Protein AF-A0A520EV48-F1 (afdb_monomer_lite)

pLDDT: mean 94.77, std 5.63, range [58.88, 98.62]

Sequence (101 aa):
EATRKTKIRFNIYVGDLGVDPAAGADSVFPGTPDAIRSVLIAVDPNRHALEIRTGKRVSNRATDRVAQLGVTAALGPFRDGNLIDGLVTSVRVMAASILAP

Foldseek 3Di:
DLCVQQVAAEAEAEADQPPDVANSCVVCQVVDPPSQRHKYWYAYLVVLDTDIDHHVVCCVFLPPVLRVQLVVQLVPCSVVVNNVNSNVRSSVSSSVSGHHD

Secondary structure (DSSP, 8-state):
-HHHHHS-EEEEEES---SSHHHHHHHHGGGSTTGGGEEEEEEETTTTEEEEEE-TTTTTTS-HHHHHHHHHHHHHHHHTT-HHHHHHHHHHHHHHHS---

Structure (mmCIF, N/CA/C/O backbone):
data_AF-A0A520EV48-F1
#
_entry.id   AF-A0A520EV48-F1
#
loop_
_atom_site.group_PDB
_atom_site.id
_atom_site.type_symbol
_atom_site.label_atom_id
_atom_site.label_alt_id
_atom_site.label_comp_id
_atom_site.label_asym_id
_atom_site.label_entity_id
_atom_site.label_seq_id
_atom_site.pdbx_PDB_ins_code
_atom_site.Cartn_x
_atom_site.Cartn_y
_atom_site.Cartn_z
_atom_site.occupancy
_atom_site.B_iso_or_equiv
_atom_site.auth_seq_id
_atom_site.auth_comp_id
_atom_site.auth_asym_id
_atom_site.auth_atom_id
_atom_site.pdbx_PDB_model_num
ATOM 1 N N . GLU A 1 1 ? -5.201 -10.783 8.777 1.00 85.75 1 GLU A N 1
ATOM 2 C CA . GLU A 1 1 ? -5.222 -10.376 10.204 1.00 85.75 1 GLU A CA 1
ATOM 3 C C . GLU A 1 1 ? -5.201 -8.856 10.379 1.00 85.75 1 GLU A C 1
ATOM 5 O O . GLU A 1 1 ? -6.089 -8.343 11.047 1.00 85.75 1 GLU A O 1
ATOM 10 N N . ALA A 1 2 ? -4.276 -8.145 9.717 1.00 94.00 2 ALA A N 1
ATOM 11 C CA . ALA A 1 2 ? -4.146 -6.680 9.740 1.00 94.00 2 ALA A CA 1
ATOM 12 C C . ALA A 1 2 ? -5.481 -5.920 9.640 1.00 94.00 2 ALA A C 1
ATOM 14 O O . ALA A 1 2 ? -5.857 -5.236 10.585 1.00 94.00 2 ALA A O 1
ATOM 15 N N . THR A 1 3 ? -6.263 -6.128 8.574 1.00 94.69 3 THR A N 1
ATOM 16 C CA . THR A 1 3 ? -7.566 -5.457 8.405 1.00 94.69 3 THR A CA 1
ATOM 17 C C . THR A 1 3 ? -8.547 -5.711 9.544 1.00 94.69 3 THR A C 1
ATOM 19 O O . THR A 1 3 ? -9.299 -4.817 9.918 1.00 94.69 3 THR A O 1
ATOM 22 N N . ARG A 1 4 ? -8.544 -6.907 10.146 1.00 93.94 4 ARG A N 1
ATOM 23 C CA . ARG A 1 4 ? -9.430 -7.199 11.282 1.00 93.94 4 ARG A CA 1
ATOM 24 C C . ARG A 1 4 ? -9.011 -6.441 12.542 1.00 93.94 4 ARG A C 1
ATOM 26 O O . ARG A 1 4 ? -9.904 -5.973 13.248 1.00 93.94 4 ARG A O 1
ATOM 33 N N . LYS A 1 5 ? -7.699 -6.324 12.790 1.00 93.94 5 LYS A N 1
ATOM 34 C CA . LYS A 1 5 ? -7.118 -5.599 13.933 1.00 93.94 5 LYS A CA 1
ATOM 35 C C . LYS A 1 5 ? -7.301 -4.088 13.807 1.00 93.94 5 LYS A C 1
ATOM 37 O O . LYS A 1 5 ? -7.738 -3.443 14.749 1.00 93.94 5 LYS A O 1
ATOM 42 N N . THR A 1 6 ? -7.022 -3.531 12.631 1.00 95.56 6 THR A N 1
ATOM 43 C CA . THR A 1 6 ? -7.039 -2.077 12.417 1.00 95.56 6 THR A CA 1
ATOM 44 C C . THR A 1 6 ? -8.403 -1.544 11.988 1.00 95.56 6 THR A C 1
ATOM 46 O O . THR A 1 6 ? -8.657 -0.349 12.109 1.00 95.56 6 THR A O 1
ATOM 49 N N . LYS A 1 7 ? -9.291 -2.396 11.462 1.00 96.06 7 LYS A N 1
ATOM 50 C CA . LYS A 1 7 ? -10.508 -1.985 10.733 1.00 96.06 7 LYS A CA 1
ATOM 51 C C . LYS A 1 7 ? -10.218 -1.118 9.499 1.00 96.06 7 LYS A C 1
ATOM 53 O O . LYS A 1 7 ? -11.087 -0.380 9.052 1.00 96.06 7 LYS A O 1
ATOM 58 N N . ILE A 1 8 ? -9.008 -1.217 8.946 1.00 96.81 8 ILE A N 1
ATOM 59 C CA . ILE A 1 8 ? -8.581 -0.522 7.727 1.00 96.81 8 ILE A CA 1
ATOM 60 C C . ILE A 1 8 ? -8.269 -1.569 6.659 1.00 96.81 8 ILE A C 1
ATOM 62 O O . ILE A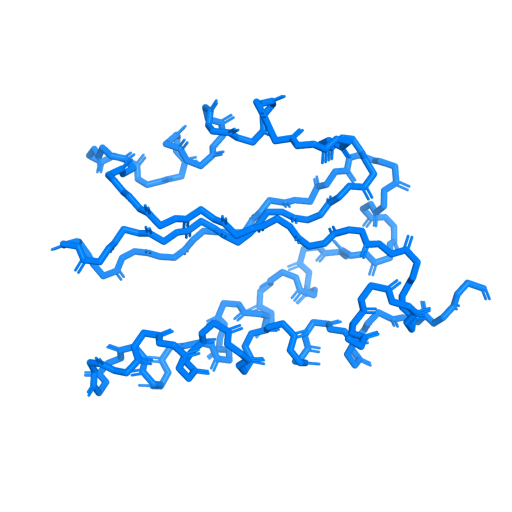 1 8 ? -7.577 -2.561 6.912 1.00 96.81 8 ILE A O 1
ATOM 66 N N . ARG A 1 9 ? -8.797 -1.370 5.452 1.00 97.25 9 ARG A N 1
ATOM 67 C CA . ARG A 1 9 ? -8.474 -2.220 4.303 1.00 97.25 9 ARG A CA 1
ATOM 68 C C . ARG A 1 9 ? -7.050 -1.927 3.835 1.00 97.25 9 ARG A C 1
ATOM 70 O O . ARG A 1 9 ? -6.694 -0.768 3.670 1.00 97.25 9 ARG A O 1
ATOM 77 N N . PHE A 1 10 ? -6.274 -2.978 3.592 1.00 97.94 10 PHE A N 1
ATOM 78 C CA . PHE A 1 10 ? -4.978 -2.885 2.926 1.00 97.94 10 PHE A CA 1
ATOM 79 C C . PHE A 1 10 ? -5.149 -3.392 1.496 1.00 97.94 10 PHE A C 1
ATOM 81 O O . PHE A 1 10 ? -5.494 -4.556 1.294 1.00 97.94 10 PHE A O 1
ATOM 88 N N . ASN A 1 11 ? -4.956 -2.506 0.529 1.00 98.19 11 ASN A N 1
ATOM 89 C CA . ASN A 1 11 ? -4.887 -2.821 -0.887 1.00 98.19 11 ASN A CA 1
ATOM 90 C C . ASN A 1 11 ? -3.410 -2.999 -1.259 1.00 98.19 11 ASN A C 1
ATOM 92 O O . ASN A 1 11 ? -2.565 -2.224 -0.814 1.00 98.19 11 ASN A O 1
ATOM 96 N N . ILE A 1 12 ? -3.099 -4.023 -2.051 1.00 97.31 12 ILE A N 1
ATOM 97 C CA . ILE A 1 12 ? -1.749 -4.262 -2.565 1.00 97.31 12 ILE A CA 1
ATOM 98 C C . ILE A 1 12 ? -1.827 -4.207 -4.085 1.00 97.31 12 ILE A C 1
ATOM 100 O O . ILE A 1 12 ? -2.647 -4.907 -4.679 1.00 97.31 12 ILE A O 1
ATOM 104 N N . TYR A 1 13 ? -0.984 -3.380 -4.692 1.00 97.75 13 TYR A N 1
ATOM 105 C CA . TYR A 1 13 ? -0.787 -3.331 -6.136 1.00 97.75 13 TYR A CA 1
ATOM 106 C C . TYR A 1 13 ? 0.639 -3.764 -6.458 1.00 97.75 13 TYR A C 1
ATOM 108 O O . TYR A 1 13 ? 1.588 -3.258 -5.863 1.00 97.75 13 TYR A O 1
ATOM 116 N N . VAL A 1 14 ? 0.776 -4.692 -7.402 1.00 96.19 14 VAL A N 1
ATOM 117 C CA . VAL A 1 14 ? 2.065 -5.130 -7.940 1.00 96.19 14 VAL A CA 1
ATOM 118 C C . VAL A 1 14 ? 1.998 -4.951 -9.447 1.00 96.19 14 VAL A C 1
ATOM 120 O O . VAL A 1 14 ? 1.203 -5.618 -10.108 1.00 96.19 14 VAL A O 1
ATOM 123 N N . GLY A 1 15 ? 2.800 -4.038 -9.981 1.00 95.75 15 GLY A N 1
ATOM 124 C CA . GLY A 1 15 ? 2.769 -3.705 -11.398 1.00 95.75 15 GLY A CA 1
ATOM 125 C C . GLY A 1 15 ? 3.585 -2.463 -11.720 1.00 95.75 15 GLY A C 1
ATOM 126 O O . GLY A 1 15 ? 4.205 -1.866 -10.847 1.00 95.75 15 GLY A O 1
ATOM 127 N N . ASP A 1 16 ? 3.575 -2.076 -12.990 1.00 95.44 16 ASP A N 1
ATOM 128 C CA . ASP A 1 16 ? 4.268 -0.875 -13.451 1.00 95.44 16 ASP A CA 1
ATOM 129 C C . ASP A 1 16 ? 3.645 0.374 -12.806 1.00 95.44 16 ASP A C 1
ATOM 131 O O . ASP A 1 16 ? 2.419 0.535 -12.813 1.00 95.44 16 ASP A O 1
ATOM 135 N N . LEU A 1 17 ? 4.489 1.232 -12.227 1.00 97.00 17 LEU A N 1
ATOM 136 C CA . LEU A 1 17 ? 4.102 2.543 -11.693 1.00 97.00 17 LEU A CA 1
ATOM 137 C C . LEU A 1 17 ? 4.577 3.693 -12.595 1.00 97.00 17 LEU A C 1
ATOM 139 O O . LEU A 1 17 ? 4.386 4.861 -12.272 1.00 97.00 17 LEU A O 1
ATOM 143 N N . GLY A 1 18 ? 5.166 3.377 -13.747 1.00 95.12 18 GLY A N 1
ATOM 144 C CA . GLY A 1 18 ? 5.707 4.355 -14.675 1.00 95.12 18 GLY A CA 1
ATOM 145 C C . GLY A 1 18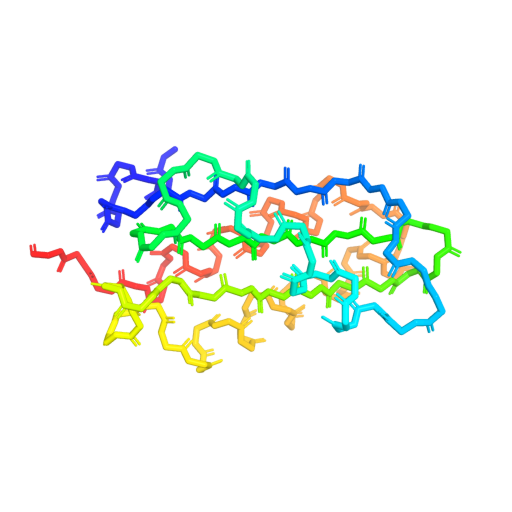 ? 7.048 4.927 -14.218 1.00 95.12 18 GLY A C 1
ATOM 146 O O . GLY A 1 18 ? 7.760 4.362 -13.390 1.00 95.12 18 GLY A O 1
ATOM 147 N N . VAL A 1 19 ? 7.431 6.051 -14.826 1.00 94.94 19 VAL A N 1
ATOM 148 C CA . VAL A 1 19 ? 8.744 6.687 -14.597 1.00 94.94 19 VAL A CA 1
ATOM 149 C C . VAL A 1 19 ? 8.822 7.376 -13.236 1.00 94.94 19 VAL A C 1
ATOM 151 O O . VAL A 1 19 ? 9.900 7.465 -12.658 1.00 94.94 19 VAL A O 1
ATOM 154 N N . ASP A 1 20 ? 7.679 7.866 -12.759 1.00 96.69 20 ASP A N 1
ATOM 155 C CA . ASP A 1 20 ? 7.496 8.484 -11.455 1.00 96.69 20 ASP A CA 1
ATOM 156 C C . ASP A 1 20 ? 6.590 7.559 -10.631 1.00 96.69 20 ASP A C 1
ATOM 158 O O . ASP A 1 20 ? 5.363 7.602 -10.785 1.00 96.69 20 ASP A O 1
ATOM 162 N N . PRO A 1 21 ? 7.174 6.702 -9.772 1.00 95.88 21 PRO A N 1
ATOM 163 C CA . PRO A 1 21 ? 6.407 5.767 -8.965 1.00 95.88 21 PRO A CA 1
ATOM 164 C C . PRO A 1 21 ? 5.373 6.455 -8.080 1.00 95.88 21 PRO A C 1
ATOM 166 O O . PRO A 1 21 ? 4.303 5.890 -7.839 1.00 95.88 21 PRO A O 1
ATOM 169 N N . ALA A 1 22 ? 5.663 7.677 -7.621 1.00 96.62 22 ALA A N 1
ATOM 170 C CA . ALA A 1 22 ? 4.767 8.399 -6.743 1.00 96.62 22 ALA A CA 1
ATOM 171 C C . ALA A 1 22 ? 3.491 8.819 -7.484 1.00 96.62 22 ALA A C 1
ATOM 173 O O . ALA A 1 22 ? 2.387 8.550 -6.997 1.00 96.62 22 ALA A O 1
ATOM 174 N N . ALA A 1 23 ? 3.643 9.382 -8.685 1.00 98.06 23 ALA A N 1
ATOM 175 C CA . ALA A 1 23 ? 2.522 9.691 -9.570 1.00 98.06 23 ALA A CA 1
ATOM 176 C C . ALA A 1 23 ? 1.769 8.422 -10.012 1.00 98.06 23 ALA A C 1
ATOM 178 O O . ALA A 1 23 ? 0.536 8.408 -10.068 1.00 98.06 23 ALA A O 1
ATOM 179 N N . GLY A 1 24 ? 2.490 7.326 -10.268 1.00 98.19 24 GLY A N 1
ATOM 180 C CA . GLY A 1 24 ? 1.898 6.022 -10.559 1.00 98.19 24 GLY A CA 1
ATOM 181 C C . GLY A 1 24 ? 0.995 5.528 -9.433 1.00 98.19 24 GLY A C 1
ATOM 182 O O . GLY A 1 24 ? -0.166 5.189 -9.668 1.00 98.19 24 GLY A O 1
ATOM 183 N N . ALA A 1 25 ? 1.483 5.550 -8.193 1.00 98.19 25 ALA A N 1
ATOM 184 C CA . ALA A 1 25 ? 0.703 5.145 -7.028 1.00 98.19 25 ALA A CA 1
ATOM 185 C C . ALA A 1 25 ? -0.525 6.045 -6.807 1.00 98.19 25 ALA A C 1
ATOM 187 O O . ALA A 1 25 ? -1.596 5.532 -6.473 1.00 98.19 25 ALA A O 1
ATOM 188 N N . ASP A 1 26 ? -0.402 7.353 -7.054 1.00 98.25 26 ASP A N 1
ATOM 189 C CA . ASP A 1 26 ? -1.531 8.292 -7.015 1.00 98.25 26 ASP A CA 1
ATOM 190 C C . ASP A 1 26 ? -2.587 7.979 -8.080 1.00 98.25 26 ASP A C 1
ATOM 192 O O . ASP A 1 26 ? -3.782 8.100 -7.811 1.00 98.25 26 ASP A O 1
ATOM 196 N N . SER A 1 27 ? -2.174 7.526 -9.266 1.00 98.12 27 SER A N 1
ATOM 197 C CA . SER A 1 27 ? -3.096 7.127 -10.337 1.00 98.12 27 SER A CA 1
ATOM 198 C C . SER A 1 27 ? -3.820 5.807 -10.038 1.00 98.12 27 SER A C 1
ATOM 200 O O . SER A 1 27 ? -5.011 5.669 -10.322 1.00 98.12 27 SER A O 1
ATOM 202 N N . VAL A 1 28 ? -3.129 4.851 -9.407 1.00 98.06 28 VAL A N 1
ATOM 203 C CA . VAL A 1 28 ? -3.680 3.536 -9.045 1.00 98.06 28 VAL A CA 1
ATOM 204 C C . VAL A 1 28 ? -4.652 3.648 -7.871 1.00 98.06 28 VAL A C 1
ATOM 206 O O . VAL A 1 28 ? -5.684 2.971 -7.850 1.00 98.06 28 VAL A O 1
ATOM 209 N N . PHE A 1 29 ? -4.348 4.491 -6.880 1.00 98.38 29 PHE A N 1
ATOM 210 C CA . PHE A 1 29 ? -5.057 4.493 -5.601 1.00 98.38 29 PHE A CA 1
ATOM 211 C C . PHE A 1 29 ? -6.581 4.698 -5.693 1.00 98.38 29 PHE A C 1
ATOM 213 O O . PHE A 1 29 ? -7.304 3.909 -5.070 1.00 98.38 29 PHE A O 1
ATOM 220 N N . PRO A 1 30 ? -7.110 5.652 -6.488 1.00 98.00 30 PRO A N 1
ATOM 221 C CA . PRO A 1 30 ? -8.550 5.850 -6.650 1.00 98.00 30 PRO A CA 1
ATOM 222 C C . PRO A 1 30 ? -9.297 4.631 -7.203 1.00 98.00 30 PRO A C 1
ATOM 224 O O . PRO A 1 30 ? -10.471 4.454 -6.887 1.00 98.00 30 PRO A O 1
ATOM 227 N N . GLY A 1 31 ? -8.629 3.782 -7.994 1.00 97.31 31 GLY A N 1
ATOM 228 C CA . GLY A 1 31 ? -9.213 2.562 -8.561 1.00 97.31 31 GLY A CA 1
ATOM 229 C C . GLY A 1 31 ? -9.306 1.396 -7.572 1.00 97.31 31 GLY A C 1
ATOM 230 O O . GLY A 1 31 ? -9.905 0.366 -7.880 1.00 97.31 31 GLY A O 1
ATOM 231 N N . THR A 1 32 ? -8.721 1.531 -6.379 1.00 97.94 32 T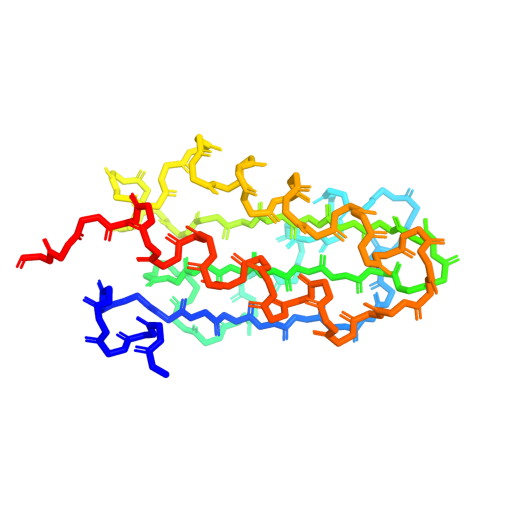HR A N 1
ATOM 232 C CA . THR A 1 32 ? -8.706 0.457 -5.382 1.00 97.94 32 THR A CA 1
ATOM 233 C C . THR A 1 32 ? -10.016 0.381 -4.586 1.00 97.94 32 THR A C 1
ATOM 235 O O . THR A 1 32 ? -10.672 1.401 -4.348 1.00 97.94 32 THR A O 1
ATOM 238 N N . PRO A 1 33 ? -10.418 -0.814 -4.110 1.00 97.69 33 PRO A N 1
ATOM 239 C CA . PRO A 1 33 ? -11.623 -0.951 -3.299 1.00 97.69 33 PRO A CA 1
ATOM 240 C C . PRO A 1 33 ? -11.585 -0.078 -2.035 1.00 97.69 33 PRO A C 1
ATOM 242 O O . PRO A 1 33 ? -10.652 -0.179 -1.237 1.00 97.69 33 PRO A O 1
ATOM 245 N N . ASP A 1 34 ? -12.635 0.727 -1.831 1.00 96.62 34 ASP A N 1
ATOM 246 C CA . ASP A 1 34 ? -12.818 1.628 -0.675 1.00 96.62 34 ASP A CA 1
ATOM 247 C C . ASP A 1 34 ? -11.600 2.539 -0.417 1.00 96.62 34 ASP A C 1
ATOM 249 O O . ASP A 1 34 ? -11.225 2.765 0.735 1.00 96.62 34 ASP A O 1
ATOM 253 N N . ALA A 1 35 ? -10.988 3.064 -1.493 1.00 97.88 35 ALA A N 1
ATOM 254 C CA . ALA A 1 35 ? -9.779 3.897 -1.475 1.00 97.88 35 ALA A CA 1
ATOM 255 C C . ALA A 1 35 ? -9.759 4.902 -0.307 1.00 97.88 35 ALA A C 1
ATOM 257 O O . ALA A 1 35 ? -8.827 4.930 0.497 1.00 97.88 35 ALA A O 1
ATOM 258 N N . ILE A 1 36 ? -10.858 5.643 -0.123 1.00 97.88 36 ILE A N 1
ATOM 259 C CA . ILE A 1 36 ? -11.000 6.677 0.910 1.00 97.88 36 ILE A CA 1
ATOM 260 C C . ILE A 1 36 ? -10.863 6.163 2.360 1.00 97.88 36 ILE A C 1
ATOM 262 O O . ILE A 1 36 ? -10.465 6.944 3.228 1.00 97.88 36 ILE A O 1
ATOM 266 N N . ARG A 1 37 ? -11.165 4.885 2.644 1.00 97.25 37 ARG A N 1
ATOM 267 C CA . ARG A 1 37 ? -11.016 4.232 3.966 1.00 97.25 37 ARG A CA 1
ATOM 268 C C . ARG A 1 37 ? -9.935 3.140 3.983 1.00 97.25 37 ARG A C 1
ATOM 270 O O . ARG A 1 37 ? -9.947 2.264 4.852 1.00 97.25 37 ARG A O 1
ATOM 277 N N . SER A 1 38 ? -9.020 3.161 3.024 1.00 98.06 38 SER A N 1
ATOM 278 C CA . SER A 1 38 ? -8.007 2.120 2.860 1.00 98.06 38 SER A CA 1
ATOM 279 C C . SER A 1 38 ? -6.591 2.684 2.898 1.00 98.06 38 SER A C 1
ATOM 281 O O . SER A 1 38 ? -6.382 3.896 2.916 1.00 98.06 38 SER A O 1
ATOM 283 N N . VAL A 1 39 ? -5.625 1.778 2.915 1.00 98.31 39 VAL A N 1
ATOM 284 C CA . VAL A 1 39 ? -4.221 2.041 2.618 1.00 98.31 39 VAL A CA 1
ATOM 285 C C . VAL A 1 39 ? -3.868 1.241 1.371 1.00 98.31 39 VAL A C 1
ATOM 287 O O . VAL A 1 39 ? -4.212 0.062 1.297 1.00 98.31 39 VAL A O 1
ATOM 290 N N . LEU A 1 40 ? -3.176 1.854 0.417 1.00 98.62 40 LEU A N 1
ATOM 291 C CA . LEU A 1 40 ? -2.540 1.167 -0.703 1.00 98.62 40 LEU A CA 1
ATOM 292 C C . LEU A 1 40 ? -1.047 1.004 -0.426 1.00 98.62 40 LEU A C 1
ATOM 294 O O . LEU A 1 40 ? -0.387 1.974 -0.070 1.00 98.62 40 LEU A O 1
ATOM 298 N N . ILE A 1 41 ? -0.534 -0.203 -0.646 1.00 98.06 41 ILE A N 1
ATOM 299 C CA . ILE A 1 41 ? 0.890 -0.500 -0.803 1.00 98.06 41 ILE A CA 1
ATOM 300 C C . ILE A 1 41 ? 1.096 -0.860 -2.277 1.00 98.06 41 ILE A C 1
ATOM 302 O O . ILE A 1 41 ? 0.636 -1.909 -2.732 1.00 98.06 41 ILE A O 1
ATOM 306 N N . ALA A 1 42 ? 1.722 0.035 -3.030 1.00 97.75 42 ALA A N 1
ATOM 307 C CA . ALA A 1 42 ? 1.995 -0.116 -4.451 1.00 97.75 42 ALA A CA 1
ATOM 308 C C . ALA A 1 42 ? 3.473 -0.446 -4.665 1.00 97.75 42 ALA A C 1
ATOM 310 O O . ALA A 1 42 ? 4.341 0.190 -4.070 1.00 97.75 42 ALA A O 1
ATOM 311 N N . VAL A 1 43 ? 3.756 -1.440 -5.505 1.00 95.69 43 VAL A N 1
ATOM 312 C CA . VAL A 1 43 ? 5.120 -1.891 -5.786 1.00 95.69 43 VAL A CA 1
ATOM 313 C C . VAL A 1 43 ? 5.346 -2.050 -7.279 1.00 95.69 43 VAL A C 1
ATOM 315 O O . VAL A 1 43 ? 4.586 -2.754 -7.946 1.00 95.69 43 VAL A O 1
ATOM 318 N N . ASP A 1 44 ? 6.440 -1.458 -7.754 1.00 94.31 44 ASP A N 1
ATOM 319 C CA . ASP A 1 44 ? 7.027 -1.722 -9.065 1.00 94.31 44 ASP A CA 1
ATOM 320 C C . ASP A 1 44 ? 8.255 -2.636 -8.892 1.00 94.31 44 ASP A C 1
ATOM 322 O O . ASP A 1 44 ? 9.321 -2.170 -8.465 1.00 94.31 44 ASP A O 1
ATOM 326 N N . PRO A 1 45 ? 8.136 -3.941 -9.208 1.00 88.94 45 PRO A N 1
ATOM 327 C CA . PRO A 1 45 ? 9.238 -4.886 -9.068 1.00 88.94 45 PRO A CA 1
ATOM 328 C C . PRO A 1 45 ? 10.345 -4.677 -10.106 1.00 88.94 45 PRO A C 1
ATOM 330 O O . PRO A 1 45 ? 11.463 -5.114 -9.868 1.00 88.94 45 PRO A O 1
ATOM 333 N N . ASN A 1 46 ? 10.077 -4.007 -11.230 1.00 88.44 46 ASN A N 1
ATOM 334 C CA . ASN A 1 46 ? 11.091 -3.751 -12.257 1.00 88.44 46 ASN A CA 1
ATOM 335 C C . ASN A 1 46 ? 11.983 -2.563 -11.881 1.00 88.44 46 ASN A C 1
ATOM 337 O O . ASN A 1 46 ? 13.149 -2.516 -12.266 1.00 88.44 46 ASN A O 1
ATOM 341 N N . ARG A 1 47 ? 11.438 -1.598 -11.129 1.00 88.06 47 ARG A N 1
ATOM 342 C CA . ARG A 1 47 ? 12.156 -0.392 -10.675 1.00 88.06 47 ARG A CA 1
ATOM 343 C C . ARG A 1 47 ? 12.571 -0.423 -9.208 1.00 88.06 47 ARG A C 1
ATOM 345 O O . ARG A 1 47 ? 13.165 0.539 -8.731 1.00 88.06 47 ARG A O 1
ATOM 352 N N . HIS A 1 48 ? 12.252 -1.502 -8.493 1.00 86.25 48 HIS A N 1
ATOM 353 C CA . HIS A 1 48 ? 12.458 -1.632 -7.045 1.00 86.25 48 HIS A CA 1
ATOM 354 C C . HIS A 1 48 ? 11.836 -0.462 -6.260 1.00 86.25 48 HIS A C 1
ATOM 356 O O . HIS A 1 48 ? 12.389 -0.002 -5.259 1.00 86.25 48 HIS A O 1
ATOM 362 N N . ALA A 1 49 ? 10.686 0.033 -6.725 1.00 91.19 49 ALA A N 1
ATOM 363 C CA . ALA A 1 49 ? 9.992 1.157 -6.115 1.00 91.19 49 ALA A CA 1
ATOM 364 C C . ALA A 1 49 ? 8.818 0.665 -5.265 1.00 91.19 49 ALA A C 1
ATOM 366 O O . ALA A 1 49 ? 8.067 -0.221 -5.676 1.00 91.19 49 ALA A O 1
ATOM 367 N N . LEU A 1 50 ? 8.655 1.258 -4.083 1.00 94.12 50 LEU A N 1
ATOM 368 C CA . LEU A 1 50 ? 7.533 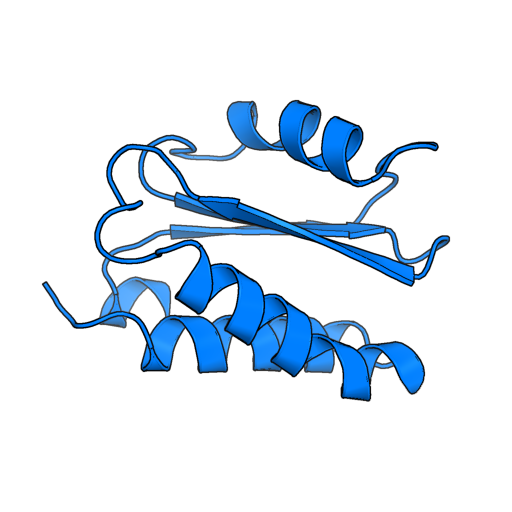1.004 -3.189 1.00 94.12 50 LEU A CA 1
ATOM 369 C C . LEU A 1 50 ? 6.949 2.328 -2.732 1.00 94.12 50 LEU A C 1
ATOM 371 O O . LEU A 1 50 ? 7.651 3.177 -2.191 1.00 94.12 50 LEU A O 1
ATOM 375 N N . GLU A 1 51 ? 5.641 2.447 -2.886 1.00 97.12 51 GLU A N 1
ATOM 376 C CA . GLU A 1 51 ? 4.872 3.632 -2.551 1.00 97.12 51 GLU A CA 1
ATOM 377 C C . GLU A 1 51 ? 3.693 3.245 -1.666 1.00 97.12 51 GLU A C 1
ATOM 379 O O . GLU A 1 51 ? 3.057 2.206 -1.859 1.00 97.12 51 GLU A O 1
ATOM 384 N N . ILE A 1 52 ? 3.377 4.087 -0.685 1.00 98.38 52 ILE A N 1
ATOM 385 C CA . ILE A 1 52 ? 2.233 3.874 0.203 1.00 98.38 52 ILE A CA 1
ATOM 386 C C . ILE A 1 52 ? 1.320 5.091 0.150 1.00 98.38 52 ILE A C 1
ATOM 388 O O . ILE A 1 52 ? 1.787 6.228 0.232 1.00 98.38 52 ILE A O 1
ATOM 392 N N . ARG A 1 53 ? 0.012 4.860 0.007 1.00 98.38 53 ARG A N 1
ATOM 393 C CA . ARG A 1 53 ? -1.016 5.908 0.021 1.00 98.38 53 ARG A CA 1
ATOM 394 C C . ARG A 1 53 ? -2.057 5.622 1.083 1.00 98.38 53 ARG A C 1
ATOM 396 O O . ARG A 1 53 ? -2.545 4.499 1.195 1.00 98.38 53 ARG A O 1
ATOM 403 N N . THR A 1 54 ? -2.425 6.653 1.834 1.00 98.12 54 THR A N 1
ATOM 404 C CA . THR A 1 54 ? -3.449 6.557 2.873 1.00 98.12 54 THR A CA 1
ATOM 405 C C . THR A 1 54 ? -4.720 7.288 2.459 1.00 98.12 54 THR A C 1
ATOM 407 O O . THR A 1 54 ? -4.699 8.442 2.039 1.00 98.12 54 THR A O 1
ATOM 410 N N . GLY A 1 55 ? -5.860 6.627 2.644 1.00 98.06 55 GLY A N 1
ATOM 411 C CA . GLY A 1 55 ? -7.176 7.196 2.403 1.00 98.06 55 GLY A CA 1
ATOM 412 C C . GLY A 1 55 ? -7.529 8.289 3.411 1.00 98.06 55 GLY A C 1
ATOM 413 O O . GLY A 1 55 ? -7.290 8.170 4.614 1.00 98.06 55 GLY A O 1
ATOM 414 N N . LYS A 1 56 ? -8.184 9.349 2.932 1.00 97.69 56 LYS A N 1
ATOM 415 C CA . LYS A 1 56 ? -8.515 10.543 3.728 1.00 97.69 56 LYS A CA 1
ATOM 416 C C . LYS A 1 56 ? -9.295 10.255 5.021 1.00 97.69 56 LYS A C 1
ATOM 418 O O . LYS A 1 56 ? -9.165 11.002 5.982 1.00 97.69 56 LYS A O 1
ATOM 423 N N . ARG A 1 57 ? -10.115 9.198 5.077 1.00 97.00 57 ARG A N 1
ATOM 424 C CA . ARG A 1 57 ? -10.913 8.861 6.277 1.00 97.00 57 ARG A CA 1
ATOM 425 C C . ARG A 1 57 ? -10.157 8.063 7.331 1.00 97.00 57 ARG A C 1
ATOM 427 O O . ARG A 1 57 ? -10.702 7.831 8.406 1.00 97.00 57 ARG A O 1
ATOM 434 N N . VAL A 1 58 ? -8.952 7.608 7.012 1.00 96.88 58 VAL A N 1
ATOM 435 C CA . VAL A 1 58 ? -8.117 6.809 7.910 1.00 96.88 58 VAL A CA 1
ATOM 436 C C . VAL A 1 58 ? -6.756 7.458 8.165 1.00 96.88 58 VAL A C 1
ATOM 438 O O 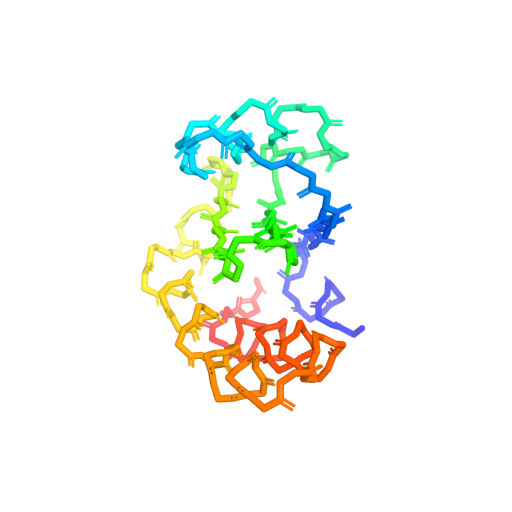. VAL A 1 58 ? -5.970 6.907 8.927 1.00 96.88 58 VAL A O 1
ATOM 441 N N . SER A 1 59 ? -6.486 8.640 7.600 1.00 96.38 59 SER A N 1
ATOM 442 C CA . SER A 1 59 ? -5.211 9.364 7.722 1.00 96.38 59 SER A CA 1
ATOM 443 C C . SER A 1 59 ? -4.872 9.822 9.139 1.00 96.38 59 SER A C 1
ATOM 445 O O . SER A 1 59 ? -3.701 9.979 9.464 1.00 96.38 59 SER A O 1
ATOM 447 N N . ASN A 1 60 ? -5.866 9.962 10.018 1.00 95.75 60 ASN A N 1
ATOM 448 C CA . ASN A 1 60 ? -5.642 10.225 11.441 1.00 95.75 60 ASN A CA 1
ATOM 449 C C . ASN A 1 60 ? -5.047 9.023 12.201 1.00 95.75 60 ASN A C 1
ATOM 451 O O . ASN A 1 60 ? -4.507 9.200 13.288 1.00 95.75 60 ASN A O 1
ATOM 455 N N . ARG A 1 61 ? -5.164 7.805 11.654 1.00 96.44 61 ARG A N 1
ATOM 456 C CA . ARG 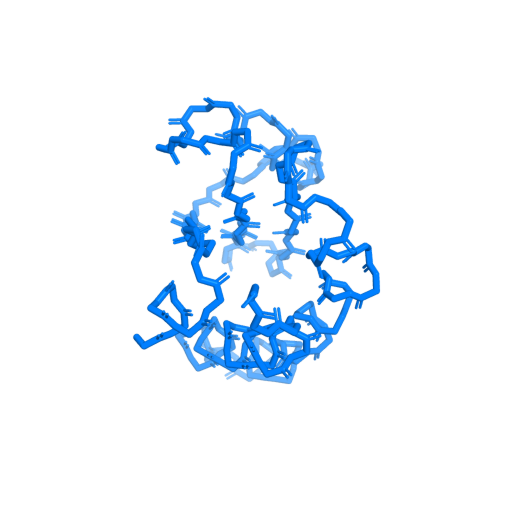A 1 61 ? -4.696 6.551 12.270 1.00 96.44 61 ARG A CA 1
ATOM 457 C C . ARG A 1 61 ? -3.565 5.909 11.469 1.00 96.44 61 ARG A C 1
ATOM 459 O O . ARG A 1 61 ? -2.551 5.530 12.040 1.00 96.44 61 ARG A O 1
ATOM 466 N N . ALA A 1 62 ? -3.717 5.814 10.152 1.00 96.81 62 ALA A N 1
ATOM 467 C CA . ALA A 1 62 ? -2.685 5.396 9.206 1.00 96.81 62 ALA A CA 1
ATOM 468 C C . ALA A 1 62 ? -1.867 6.613 8.732 1.00 96.81 62 ALA A C 1
ATOM 470 O O . ALA A 1 62 ? -1.827 6.937 7.550 1.00 96.81 62 ALA A O 1
ATOM 471 N N . THR A 1 63 ? -1.262 7.325 9.679 1.00 97.31 63 THR A N 1
ATOM 472 C CA . THR A 1 63 ? -0.548 8.586 9.426 1.00 97.31 63 THR A CA 1
ATOM 473 C C . THR A 1 63 ? 0.638 8.413 8.472 1.00 97.31 63 THR A C 1
ATOM 475 O O . THR A 1 63 ? 1.119 7.297 8.259 1.00 97.31 63 THR A O 1
ATOM 478 N N . ASP A 1 64 ? 1.188 9.521 7.974 1.00 96.62 64 ASP A N 1
ATOM 479 C CA . ASP A 1 64 ? 2.408 9.513 7.149 1.00 96.62 64 ASP A CA 1
ATOM 480 C C . ASP A 1 64 ? 3.569 8.797 7.851 1.00 96.62 64 ASP A C 1
ATOM 482 O O . ASP A 1 64 ? 4.347 8.083 7.223 1.00 96.62 64 ASP A O 1
ATOM 486 N N . ARG A 1 65 ? 3.635 8.889 9.187 1.00 97.44 65 ARG A N 1
ATOM 487 C CA . ARG A 1 65 ? 4.610 8.142 9.986 1.00 97.44 65 ARG A CA 1
ATOM 488 C C . ARG A 1 65 ? 4.390 6.629 9.912 1.00 97.44 65 ARG A C 1
ATOM 490 O O . ARG A 1 65 ? 5.362 5.889 9.805 1.00 97.44 65 ARG A O 1
ATOM 497 N N . VAL A 1 66 ? 3.143 6.155 9.949 1.00 97.81 66 VAL A N 1
ATOM 498 C CA . VAL A 1 66 ? 2.821 4.726 9.771 1.00 97.81 66 VAL A CA 1
ATOM 499 C C . VAL A 1 66 ? 3.173 4.265 8.357 1.00 97.81 66 VAL A C 1
ATOM 501 O O . VAL A 1 66 ? 3.754 3.191 8.201 1.00 97.81 66 VAL A O 1
ATOM 504 N N . ALA A 1 67 ? 2.866 5.072 7.339 1.00 97.75 67 ALA A N 1
ATOM 505 C CA . ALA A 1 67 ? 3.256 4.786 5.960 1.00 97.75 67 ALA A CA 1
ATOM 506 C C . ALA A 1 67 ? 4.785 4.678 5.828 1.00 97.75 67 ALA A C 1
ATOM 508 O O . ALA A 1 67 ? 5.289 3.676 5.328 1.00 97.75 67 ALA A O 1
ATOM 509 N N . GLN A 1 68 ? 5.537 5.630 6.380 1.00 97.50 68 GLN A N 1
ATOM 510 C CA . GLN A 1 68 ? 7.001 5.608 6.366 1.00 97.50 68 GLN A CA 1
ATOM 511 C C . GLN A 1 68 ? 7.589 4.375 7.075 1.00 97.50 68 GLN A C 1
ATOM 513 O O . GLN A 1 68 ? 8.562 3.790 6.591 1.00 97.50 68 GLN A O 1
ATOM 518 N N . LEU A 1 69 ? 6.995 3.942 8.194 1.00 97.75 69 LEU A N 1
ATOM 519 C CA . LEU A 1 69 ? 7.378 2.691 8.858 1.00 97.75 69 LEU A CA 1
ATOM 520 C C . LEU A 1 69 ? 7.137 1.479 7.951 1.00 97.75 69 LEU A C 1
ATOM 522 O O . LEU A 1 69 ? 8.001 0.610 7.863 1.00 97.75 69 LEU A O 1
ATOM 526 N N . GLY A 1 70 ? 6.006 1.444 7.242 1.00 97.38 70 GLY A N 1
ATOM 527 C CA . GLY A 1 70 ? 5.697 0.406 6.258 1.00 97.38 70 GLY A CA 1
ATOM 528 C C . GLY A 1 70 ? 6.711 0.340 5.115 1.00 97.38 70 GLY A C 1
ATOM 529 O O . GLY A 1 70 ? 7.145 -0.756 4.761 1.00 97.38 70 GLY A O 1
ATOM 530 N N . VAL A 1 71 ? 7.126 1.492 4.574 1.00 96.75 71 VAL A N 1
ATOM 531 C CA . VAL A 1 71 ? 8.181 1.574 3.547 1.00 96.75 71 VAL A CA 1
ATOM 532 C C . VAL A 1 71 ? 9.496 1.032 4.101 1.00 96.75 71 VAL A C 1
ATOM 534 O O . VAL A 1 71 ? 10.091 0.124 3.528 1.00 96.75 71 VAL A O 1
ATOM 537 N N . THR A 1 72 ? 9.920 1.544 5.259 1.00 96.62 72 THR A N 1
ATOM 538 C CA . THR A 1 72 ? 11.197 1.180 5.893 1.00 96.62 72 THR A CA 1
ATOM 539 C C . THR A 1 72 ? 11.284 -0.319 6.175 1.00 96.62 72 THR A C 1
ATOM 541 O O . THR A 1 72 ? 12.320 -0.938 5.949 1.00 96.62 72 THR A O 1
ATOM 544 N N . ALA A 1 73 ? 10.180 -0.912 6.625 1.00 96.31 73 ALA A N 1
ATOM 545 C CA . ALA A 1 73 ? 10.085 -2.328 6.944 1.00 96.31 73 ALA A CA 1
ATOM 546 C C . ALA A 1 73 ? 10.199 -3.242 5.708 1.00 96.31 73 ALA A C 1
ATOM 548 O O . ALA A 1 73 ? 10.680 -4.366 5.825 1.00 96.31 73 ALA A O 1
ATOM 549 N N . ALA A 1 74 ? 9.792 -2.767 4.528 1.00 95.12 74 ALA A N 1
ATOM 550 C CA . ALA A 1 74 ? 9.913 -3.517 3.278 1.00 95.12 74 ALA A CA 1
ATOM 551 C C . ALA A 1 74 ? 11.312 -3.436 2.642 1.00 95.12 74 ALA A C 1
ATOM 553 O O . ALA A 1 74 ? 11.667 -4.317 1.861 1.00 95.12 74 ALA A O 1
ATOM 554 N N . LEU A 1 75 ? 12.110 -2.406 2.968 1.00 90.81 75 LEU A N 1
ATOM 555 C CA . LEU A 1 75 ? 13.384 -2.119 2.290 1.00 90.81 75 LEU A CA 1
ATOM 556 C C . LEU A 1 75 ? 14.391 -3.272 2.352 1.00 90.81 75 LEU A C 1
ATOM 558 O O . LEU A 1 75 ? 15.061 -3.529 1.357 1.00 90.81 75 LEU A O 1
ATOM 562 N N . GLY A 1 76 ? 14.525 -3.934 3.506 1.00 90.75 76 GLY A N 1
ATOM 563 C CA . GLY A 1 76 ? 15.461 -5.051 3.681 1.00 90.75 76 GLY A CA 1
ATOM 564 C C . GLY A 1 76 ? 15.136 -6.212 2.737 1.00 90.75 76 GLY A C 1
ATOM 565 O O . GLY A 1 76 ? 15.893 -6.440 1.796 1.00 90.75 76 GLY A O 1
ATOM 566 N N . PRO A 1 77 ? 13.970 -6.867 2.897 1.00 88.38 77 PRO A N 1
ATOM 567 C CA . PRO A 1 77 ? 13.570 -7.973 2.031 1.00 88.38 77 PRO A CA 1
ATOM 568 C C . PRO A 1 77 ? 13.542 -7.616 0.541 1.00 88.38 77 PRO A C 1
ATOM 570 O O . PRO A 1 77 ? 13.867 -8.452 -0.295 1.00 88.38 77 PRO A O 1
ATOM 573 N N . PHE A 1 78 ? 13.194 -6.374 0.183 1.00 86.44 78 PHE A N 1
ATOM 574 C CA . PHE A 1 78 ? 13.193 -5.937 -1.218 1.00 86.44 78 PHE A CA 1
ATOM 575 C C . PHE A 1 78 ? 14.594 -5.883 -1.819 1.00 86.44 78 PHE A C 1
ATOM 577 O O . PHE A 1 78 ? 14.774 -6.290 -2.965 1.00 86.44 78 PHE A O 1
ATOM 584 N N . ARG A 1 79 ? 15.593 -5.424 -1.055 1.00 84.62 79 ARG A N 1
ATOM 585 C CA . ARG A 1 79 ? 17.000 -5.442 -1.489 1.00 84.62 79 ARG A CA 1
ATOM 586 C C . ARG A 1 79 ? 17.512 -6.862 -1.714 1.00 84.62 79 ARG A C 1
ATOM 588 O O . ARG A 1 79 ? 18.326 -7.064 -2.607 1.00 84.62 79 ARG A O 1
ATOM 595 N N . ASP A 1 80 ? 16.976 -7.822 -0.969 1.00 88.06 80 ASP A N 1
ATOM 596 C CA . ASP A 1 80 ? 17.316 -9.241 -1.084 1.00 88.06 80 ASP A CA 1
ATOM 597 C C . ASP A 1 80 ? 16.490 -9.971 -2.167 1.00 88.06 80 ASP A C 1
ATOM 599 O O . ASP A 1 80 ? 16.563 -11.192 -2.296 1.00 88.06 80 ASP A O 1
ATOM 603 N N . GLY A 1 81 ? 15.674 -9.247 -2.948 1.00 86.00 81 GLY A N 1
ATOM 604 C CA . GLY A 1 81 ? 14.813 -9.817 -3.992 1.00 86.00 81 GLY A CA 1
ATOM 605 C C . GLY A 1 81 ? 13.575 -10.552 -3.462 1.00 86.00 81 GLY A C 1
ATOM 606 O O . GLY A 1 81 ? 12.856 -11.198 -4.226 1.00 86.00 81 GLY A O 1
ATOM 607 N N . ASN A 1 82 ? 13.283 -10.448 -2.165 1.00 91.88 82 ASN A N 1
ATOM 608 C CA . ASN A 1 82 ? 12.153 -11.102 -1.516 1.00 91.88 82 ASN A CA 1
ATOM 609 C C . ASN A 1 82 ? 10.939 -10.162 -1.407 1.00 91.88 82 ASN A C 1
ATOM 611 O O . ASN A 1 82 ? 10.597 -9.633 -0.344 1.00 91.88 82 ASN A O 1
ATOM 615 N N . LEU A 1 83 ? 10.265 -9.966 -2.544 1.00 91.19 83 LEU A N 1
ATOM 616 C CA . LEU A 1 83 ? 9.087 -9.101 -2.672 1.00 91.19 83 LEU A CA 1
ATOM 617 C C . LEU A 1 83 ? 7.956 -9.481 -1.702 1.00 91.19 83 LEU A C 1
ATOM 619 O O . LEU A 1 83 ? 7.350 -8.621 -1.064 1.00 91.19 83 LEU A O 1
ATOM 623 N N . ILE A 1 84 ? 7.643 -10.772 -1.595 1.00 93.62 84 ILE A N 1
ATOM 624 C CA . ILE A 1 84 ? 6.517 -11.221 -0.770 1.00 93.62 84 ILE A CA 1
ATOM 625 C C . ILE A 1 84 ? 6.799 -10.953 0.706 1.00 93.62 84 ILE A C 1
ATOM 627 O O . ILE A 1 84 ? 5.928 -10.432 1.405 1.00 93.62 84 ILE A O 1
ATOM 631 N N . ASP A 1 85 ? 8.010 -11.245 1.176 1.00 94.38 85 ASP A N 1
ATOM 632 C CA . ASP A 1 85 ? 8.370 -11.004 2.570 1.00 94.38 85 ASP A CA 1
ATOM 633 C C . ASP A 1 85 ? 8.404 -9.509 2.909 1.00 94.38 85 ASP A C 1
ATOM 635 O O . ASP A 1 85 ? 7.905 -9.105 3.962 1.00 94.38 85 ASP A O 1
ATOM 639 N N . GLY A 1 86 ? 8.868 -8.657 1.990 1.00 94.62 86 GLY A N 1
ATOM 640 C CA . GLY A 1 86 ? 8.820 -7.207 2.190 1.00 94.62 86 GLY A CA 1
ATOM 641 C C . GLY A 1 86 ? 7.391 -6.668 2.288 1.00 94.62 86 GLY A C 1
ATOM 642 O O . GLY A 1 86 ? 7.092 -5.879 3.186 1.00 94.62 86 GLY A O 1
ATOM 643 N N . LEU A 1 87 ? 6.470 -7.153 1.447 1.00 95.75 87 LEU A N 1
ATOM 644 C CA . LEU A 1 87 ? 5.048 -6.797 1.521 1.00 95.75 87 LEU A CA 1
ATOM 645 C C . LEU A 1 87 ? 4.402 -7.271 2.829 1.00 95.75 87 LEU A C 1
ATOM 647 O O . LEU A 1 87 ? 3.698 -6.508 3.496 1.00 95.75 87 LEU A O 1
ATOM 651 N N . VAL A 1 88 ? 4.651 -8.522 3.225 1.00 96.38 88 VAL A N 1
ATOM 652 C CA . VAL A 1 88 ? 4.126 -9.091 4.476 1.00 96.38 88 VAL A CA 1
ATOM 653 C C . VAL A 1 88 ? 4.648 -8.313 5.683 1.00 96.38 88 VAL A C 1
ATOM 655 O O . VAL A 1 88 ? 3.869 -7.975 6.582 1.00 96.38 88 VAL A O 1
ATOM 658 N N . THR A 1 89 ? 5.940 -7.994 5.696 1.00 96.69 89 THR A N 1
ATOM 659 C CA . THR A 1 89 ? 6.595 -7.248 6.774 1.00 96.69 89 THR A CA 1
ATOM 660 C C . THR A 1 89 ? 6.067 -5.818 6.862 1.00 96.69 89 THR A C 1
ATOM 662 O O . THR A 1 89 ? 5.702 -5.374 7.953 1.00 96.69 89 THR A O 1
ATOM 665 N N . SER A 1 90 ? 5.891 -5.139 5.723 1.00 97.12 90 SER A N 1
ATOM 666 C CA . SER A 1 90 ? 5.256 -3.818 5.647 1.00 97.12 90 SER A CA 1
ATOM 667 C C . SER A 1 90 ? 3.864 -3.813 6.281 1.00 97.12 90 SER A C 1
ATOM 669 O O . SER A 1 90 ? 3.605 -3.070 7.230 1.00 97.12 90 SER A O 1
ATOM 671 N N . VAL A 1 91 ? 2.984 -4.722 5.842 1.00 97.50 91 VAL A N 1
ATOM 672 C CA . VAL A 1 91 ? 1.613 -4.833 6.366 1.00 97.50 91 VAL A CA 1
ATOM 673 C C . VAL A 1 91 ? 1.612 -5.106 7.871 1.00 97.50 91 VAL A C 1
ATOM 675 O O . VAL A 1 91 ? 0.805 -4.524 8.599 1.00 97.50 91 VAL A O 1
ATOM 678 N N . ARG A 1 92 ? 2.503 -5.977 8.361 1.00 96.69 92 ARG A N 1
ATOM 679 C CA . ARG A 1 92 ? 2.610 -6.301 9.793 1.00 96.69 92 ARG A CA 1
ATOM 680 C C . ARG A 1 92 ? 3.033 -5.090 10.621 1.00 96.69 92 ARG A C 1
ATOM 682 O O . ARG A 1 92 ? 2.375 -4.800 11.620 1.00 96.69 92 ARG A O 1
ATOM 689 N N . VAL A 1 93 ? 4.076 -4.375 10.201 1.00 97.38 93 VAL A N 1
ATOM 690 C CA . VAL A 1 93 ? 4.581 -3.185 10.906 1.00 97.38 93 VAL A CA 1
ATOM 691 C C . VAL A 1 93 ? 3.540 -2.069 10.918 1.00 97.38 93 VAL A C 1
ATOM 693 O O . VAL A 1 93 ? 3.267 -1.490 11.974 1.00 97.38 93 VAL A O 1
ATOM 696 N N . MET A 1 94 ? 2.894 -1.812 9.778 1.00 97.81 94 MET A N 1
ATOM 697 C CA . MET A 1 94 ? 1.822 -0.821 9.703 1.00 97.81 94 MET A CA 1
ATOM 698 C C . MET A 1 94 ? 0.654 -1.197 10.613 1.00 97.81 94 MET A C 1
ATOM 700 O O . MET A 1 94 ? 0.170 -0.366 11.377 1.00 97.81 94 MET A O 1
ATOM 704 N N . ALA A 1 95 ? 0.217 -2.457 10.577 1.00 97.00 95 ALA A N 1
ATOM 705 C CA . ALA A 1 95 ? -0.891 -2.921 11.403 1.00 97.00 95 ALA A CA 1
ATOM 706 C C . ALA A 1 95 ? -0.594 -2.851 12.906 1.00 97.00 95 ALA A C 1
ATOM 708 O O . ALA A 1 95 ? -1.508 -2.577 13.676 1.00 97.00 95 ALA A O 1
ATOM 709 N N . ALA A 1 96 ? 0.654 -3.083 13.321 1.00 96.31 96 ALA A N 1
ATOM 710 C CA . ALA A 1 96 ? 1.078 -2.945 14.715 1.00 96.31 96 ALA A CA 1
ATOM 711 C C . ALA A 1 96 ? 1.149 -1.477 15.172 1.00 96.31 96 ALA A C 1
ATOM 713 O O . ALA A 1 96 ? 0.957 -1.191 16.349 1.00 96.31 96 ALA A O 1
ATOM 714 N N . SER A 1 97 ? 1.407 -0.556 14.238 1.00 96.06 97 SER A N 1
ATOM 715 C CA . SER A 1 97 ? 1.538 0.882 14.513 1.00 96.06 97 SER A CA 1
ATOM 716 C C . SER A 1 97 ? 0.205 1.637 14.460 1.00 96.06 97 SER A C 1
ATOM 718 O O . SER A 1 97 ? 0.115 2.769 14.929 1.00 96.06 97 SER A O 1
ATOM 720 N N . ILE A 1 98 ? -0.840 1.029 13.893 1.00 95.62 98 ILE A N 1
ATOM 721 C CA . ILE A 1 98 ? -2.197 1.580 13.881 1.00 95.62 98 ILE A CA 1
ATOM 722 C C . ILE A 1 98 ? -2.919 1.139 15.154 1.00 95.62 98 ILE A C 1
ATOM 724 O O . ILE A 1 98 ? -3.240 -0.038 15.321 1.00 95.62 98 ILE A O 1
ATOM 728 N N . LEU A 1 99 ? -3.247 2.100 16.019 1.00 82.19 99 LEU A N 1
ATOM 729 C CA . LEU A 1 99 ? -4.082 1.858 17.197 1.00 82.19 99 LEU A CA 1
ATOM 730 C C . LEU A 1 99 ? -5.439 1.277 16.781 1.00 82.19 99 LEU A C 1
ATOM 732 O O . LEU A 1 99 ? -6.036 1.745 15.805 1.00 82.19 99 LEU A O 1
ATOM 736 N N . ALA A 1 100 ? -5.926 0.269 17.509 1.00 70.12 100 ALA A N 1
ATOM 737 C CA . ALA A 1 100 ? -7.283 -0.249 17.338 1.00 70.12 100 ALA A CA 1
ATOM 738 C C . ALA A 1 100 ? -8.317 0.880 17.568 1.00 70.12 100 ALA A C 1
ATOM 740 O O . ALA A 1 100 ? -8.031 1.789 18.349 1.00 70.12 100 ALA A O 1
ATOM 741 N N . PRO A 1 101 ? -9.448 0.882 16.837 1.00 58.88 101 PRO A N 1
ATOM 742 C CA . PRO A 1 101 ? -10.485 1.897 17.007 1.00 58.88 101 PRO A CA 1
ATOM 743 C C . PRO A 1 101 ? -11.232 1.758 18.334 1.00 58.88 101 PRO A C 1
ATOM 745 O O . PRO A 1 101 ? -11.280 0.625 18.866 1.00 58.88 101 PRO A O 1
#

Radius of gyration: 12.48 Å; chains: 1; bounding box: 30×22×32 Å